Protein AF-A0AAD7KIK3-F1 (afdb_monomer_lite)

pLDDT: mean 77.64, std 16.0, range [40.56, 96.94]

Secondary structure (DSSP, 8-state):
--EEE----SS-TTTTSS-EEEEEEEEPPPPTTSPPPEEEEEEEEEEEEEEEPHHHHHHS-HHHHHHHHHHHHHHGGGSS------HHHHHHHHHHHHTTSS-EEEEEEEEEE--HHHHHHHHHHHHHHHHHHHHHHTT-----------

InterPro domains:
  IPR046520 Domain of unknown function DUF6697 [PF20411] (2-123)

Radius of gyration: 23.46 Å; chains: 1; bounding box: 69×62×45 Å

Sequence (150 aa):
MHGYMFVGLGGESETFREPEQLNLFLSAPPKQGRNLEVKYLGLYEARRISELTIDEWNTLSPAVQGNYADIVASREKKKGRKSDITTPRKQKIRSEYARGALSVPCVRLICVGFDETLHEGLLVANGLHKRERDASDSSSPDPKRRKGNL

Organism: NCBI:txid1033252

Structure (mmCIF, N/CA/C/O backbone):
data_AF-A0AAD7KIK3-F1
#
_entry.id   AF-A0AAD7KIK3-F1
#
loop_
_atom_site.group_PDB
_atom_site.id
_atom_site.type_symbol
_atom_site.label_atom_id
_atom_site.label_alt_id
_atom_site.label_comp_id
_atom_site.label_asym_id
_atom_site.label_entity_id
_atom_site.label_seq_id
_atom_site.pdbx_PDB_ins_code
_atom_site.Cartn_x
_atom_site.Cartn_y
_atom_site.Cartn_z
_atom_site.occupancy
_atom_site.B_iso_or_equiv
_atom_site.auth_seq_id
_atom_site.auth_comp_id
_atom_site.auth_asym_id
_atom_site.auth_atom_id
_atom_site.pdbx_PDB_model_num
ATOM 1 N N . MET A 1 1 ? 3.593 -16.314 -4.348 1.00 42.19 1 MET A N 1
ATOM 2 C CA . MET A 1 1 ? 3.568 -15.569 -3.067 1.00 42.19 1 MET A CA 1
ATOM 3 C C . MET A 1 1 ? 2.758 -14.299 -3.300 1.00 42.19 1 MET A C 1
ATOM 5 O O . MET A 1 1 ? 3.015 -13.634 -4.293 1.00 42.19 1 MET A O 1
ATOM 9 N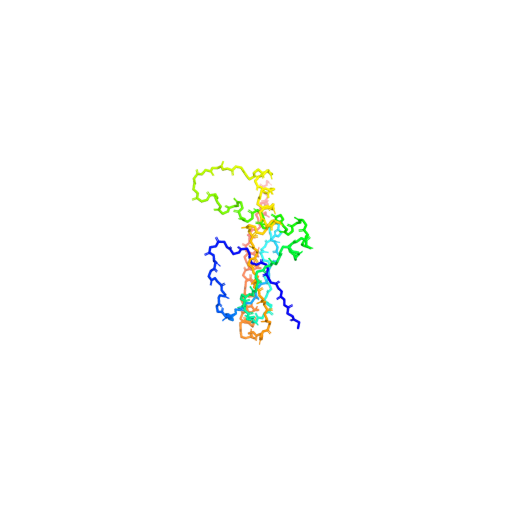 N . HIS A 1 2 ? 1.743 -14.006 -2.482 1.00 48.75 2 HIS A N 1
ATOM 10 C CA . HIS A 1 2 ? 0.889 -12.820 -2.652 1.00 48.75 2 HIS A CA 1
ATOM 11 C C . HIS A 1 2 ? 1.208 -11.785 -1.577 1.00 48.75 2 HIS A C 1
ATOM 13 O O . HIS A 1 2 ? 1.468 -12.159 -0.435 1.00 48.75 2 HIS A O 1
ATOM 19 N N . GLY A 1 3 ? 1.193 -10.508 -1.955 1.00 53.50 3 GLY A N 1
ATOM 20 C CA . GLY A 1 3 ? 1.339 -9.395 -1.025 1.00 53.50 3 GLY A CA 1
ATOM 21 C C . GLY A 1 3 ? -0.026 -8.850 -0.613 1.00 53.50 3 GLY A C 1
ATOM 22 O O . GLY A 1 3 ? -1.007 -8.966 -1.349 1.00 53.50 3 GLY A O 1
ATOM 23 N N . TYR A 1 4 ? -0.084 -8.225 0.557 1.00 56.88 4 TYR A N 1
ATOM 24 C CA . TYR A 1 4 ? -1.248 -7.461 0.996 1.00 56.88 4 TYR A CA 1
ATOM 25 C C . TYR A 1 4 ? -0.842 -6.001 1.127 1.00 56.88 4 TYR A C 1
ATOM 27 O O . TYR A 1 4 ? 0.235 -5.704 1.647 1.00 56.88 4 TYR A O 1
ATOM 35 N N . MET A 1 5 ? -1.694 -5.096 0.650 1.00 65.00 5 MET A N 1
ATOM 36 C CA . MET A 1 5 ? -1.506 -3.665 0.845 1.00 65.00 5 MET A CA 1
ATOM 37 C C . MET A 1 5 ? -2.671 -3.108 1.645 1.00 65.00 5 MET A C 1
ATOM 39 O O . MET A 1 5 ? -3.840 -3.246 1.292 1.00 65.00 5 MET A O 1
ATOM 43 N N . PHE A 1 6 ? -2.312 -2.449 2.736 1.00 56.91 6 PHE A N 1
ATOM 44 C CA . PHE A 1 6 ? -3.225 -1.710 3.585 1.00 56.91 6 PHE A CA 1
ATOM 45 C C . PHE A 1 6 ? -3.388 -0.321 2.990 1.00 56.91 6 PHE A C 1
ATOM 47 O O . PHE A 1 6 ? -2.599 0.588 3.252 1.00 56.91 6 PHE A O 1
ATOM 54 N N . VAL A 1 7 ? -4.368 -0.179 2.104 1.00 58.25 7 VAL A N 1
ATOM 55 C CA . VAL A 1 7 ? -4.603 1.098 1.448 1.00 58.25 7 VAL A CA 1
ATOM 56 C C . VAL A 1 7 ? -5.402 1.976 2.403 1.00 58.25 7 VAL A C 1
ATOM 58 O O . VAL A 1 7 ? -6.529 1.657 2.782 1.00 58.25 7 VAL A O 1
ATOM 61 N N . GLY A 1 8 ? -4.814 3.098 2.815 1.00 53.91 8 GLY A N 1
ATOM 62 C CA . GLY A 1 8 ? -5.513 4.157 3.536 1.00 53.91 8 GLY A CA 1
ATOM 63 C C . GLY A 1 8 ? -6.513 4.864 2.620 1.00 53.91 8 GLY A C 1
ATOM 64 O O . GLY A 1 8 ? -6.360 6.055 2.360 1.00 53.91 8 GLY A O 1
ATOM 65 N N . LEU A 1 9 ? -7.532 4.153 2.125 1.00 54.81 9 LEU A N 1
ATOM 66 C CA . LEU A 1 9 ? -8.493 4.633 1.123 1.00 54.81 9 LEU A CA 1
ATOM 67 C C . LEU A 1 9 ? -9.407 5.677 1.742 1.00 54.81 9 LEU A C 1
ATOM 69 O O . LEU A 1 9 ? -10.179 5.382 2.656 1.00 54.81 9 LEU A O 1
ATOM 73 N N . GLY A 1 10 ? -9.208 6.931 1.339 1.00 52.03 10 GLY A N 1
ATOM 74 C CA . GLY A 1 10 ? -9.787 8.107 1.993 1.00 52.03 10 GLY A CA 1
ATOM 75 C C . GLY A 1 10 ? -10.735 8.958 1.219 1.00 52.03 10 GLY A C 1
ATOM 76 O O . GLY A 1 10 ? -11.336 9.852 1.808 1.00 52.03 10 GLY A O 1
ATOM 77 N N . GLY A 1 11 ? -10.917 8.623 -0.045 1.00 51.56 11 GLY A N 1
ATOM 78 C CA . GLY A 1 11 ? -12.021 9.101 -0.864 1.00 51.56 11 GLY A CA 1
ATOM 79 C C . GLY A 1 11 ? -12.581 7.998 -1.754 1.00 51.56 11 GLY A C 1
ATOM 80 O O . GLY A 1 11 ? -13.234 8.297 -2.737 1.00 51.56 11 GLY A O 1
ATOM 81 N N . GLU A 1 12 ? -12.287 6.738 -1.437 1.00 59.28 12 GLU A N 1
ATOM 82 C CA . GLU A 1 12 ? -12.223 5.653 -2.413 1.00 59.28 12 GLU A CA 1
ATOM 83 C C . GLU A 1 12 ? -12.916 4.388 -1.878 1.00 59.28 12 GLU A C 1
ATOM 85 O O . GLU A 1 12 ? -12.378 3.281 -1.905 1.00 59.28 12 GLU A O 1
ATOM 90 N N . SER A 1 13 ? -14.136 4.543 -1.348 1.00 61.62 13 SER A N 1
ATOM 91 C CA . SER A 1 13 ? -14.981 3.387 -0.990 1.00 61.62 13 SER A CA 1
ATOM 92 C C . SER A 1 13 ? -15.203 2.449 -2.184 1.00 61.62 13 SER A C 1
ATOM 94 O O . SER A 1 13 ? -15.447 1.258 -2.002 1.00 61.62 13 SER A O 1
ATOM 96 N N . GLU A 1 14 ? -15.058 2.991 -3.394 1.00 66.75 14 GLU A N 1
ATOM 97 C CA . GLU A 1 14 ? -15.347 2.346 -4.669 1.00 66.75 14 GLU A CA 1
ATOM 98 C C . GLU A 1 14 ? -14.117 1.763 -5.376 1.00 66.75 14 GLU A C 1
ATOM 100 O O . GLU A 1 14 ? -14.282 1.016 -6.337 1.00 66.75 14 GLU A O 1
ATOM 105 N N . THR A 1 15 ? -12.895 2.067 -4.931 1.00 74.94 15 THR A N 1
ATOM 106 C CA . THR A 1 15 ? -11.688 1.629 -5.650 1.00 74.94 15 THR A CA 1
ATOM 107 C C . THR A 1 15 ? -11.483 0.124 -5.521 1.00 74.94 15 THR A C 1
ATOM 109 O O . THR A 1 15 ? -11.720 -0.461 -4.449 1.00 74.94 15 THR A O 1
ATOM 112 N N . PHE A 1 16 ? -11.034 -0.489 -6.622 1.00 81.44 16 PHE A N 1
ATOM 113 C CA . PHE A 1 16 ? -10.777 -1.922 -6.763 1.00 81.44 16 PHE A CA 1
ATOM 114 C C . PHE A 1 16 ? -12.004 -2.805 -6.515 1.00 81.44 16 PHE A C 1
ATOM 116 O O . PHE A 1 16 ? -11.854 -3.961 -6.107 1.00 81.44 16 PHE A O 1
ATOM 123 N N . ARG A 1 17 ? -13.220 -2.264 -6.707 1.00 81.44 17 ARG A N 1
ATOM 124 C CA . ARG A 1 17 ? -14.453 -3.069 -6.732 1.00 81.44 17 ARG A CA 1
ATOM 125 C C . ARG A 1 17 ? -14.368 -4.146 -7.805 1.00 81.44 17 ARG A C 1
ATOM 127 O O . ARG A 1 17 ? -14.659 -5.300 -7.516 1.00 81.44 17 ARG A O 1
ATOM 134 N N . GLU A 1 18 ? -13.886 -3.758 -8.979 1.00 89.00 18 GLU A N 1
ATOM 135 C CA . GLU A 1 18 ? -13.430 -4.684 -10.006 1.00 89.00 18 GLU A CA 1
ATOM 136 C C . GLU A 1 18 ? -11.905 -4.856 -9.908 1.00 89.00 18 GLU A C 1
ATOM 138 O O . GLU A 1 18 ? -11.217 -3.924 -9.479 1.00 89.00 18 GLU A O 1
ATOM 143 N N . PRO A 1 19 ? -11.353 -6.028 -10.266 1.00 90.56 19 PRO A N 1
ATOM 144 C CA . PRO A 1 19 ? -9.910 -6.212 -10.337 1.00 90.56 19 PRO A CA 1
ATOM 145 C C . PRO A 1 19 ? -9.275 -5.264 -11.362 1.00 90.56 19 PRO A C 1
ATOM 147 O O . PRO A 1 19 ? -9.708 -5.199 -12.511 1.00 90.56 19 PRO A O 1
ATOM 150 N N . GLU A 1 20 ? -8.211 -4.569 -10.965 1.00 91.94 20 GLU A N 1
ATOM 151 C CA . GLU A 1 20 ? -7.478 -3.636 -11.828 1.00 91.94 20 GLU A CA 1
ATOM 152 C C . GLU A 1 20 ? -6.003 -4.035 -11.917 1.00 91.94 20 GLU A C 1
ATOM 154 O O . GLU A 1 20 ? -5.392 -4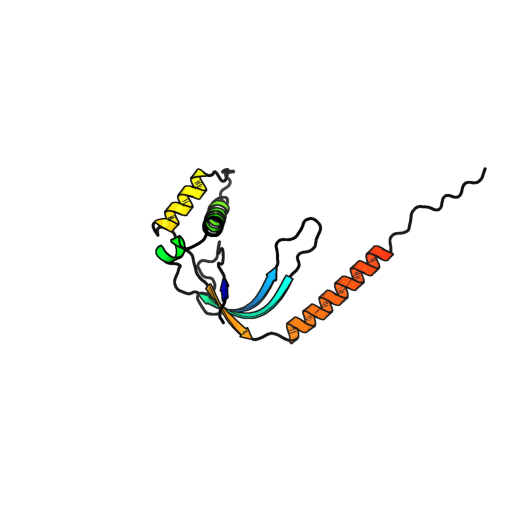.391 -10.908 1.00 91.94 20 GLU A O 1
ATOM 159 N N . GLN A 1 21 ? -5.405 -3.955 -13.109 1.00 93.62 21 GLN A N 1
ATOM 160 C CA . GLN A 1 21 ? -3.971 -4.189 -13.294 1.00 93.62 21 GLN A CA 1
ATOM 161 C C . GLN A 1 21 ? -3.200 -2.872 -13.252 1.00 93.62 21 GLN A C 1
ATOM 163 O O . GLN A 1 21 ? -3.455 -1.966 -14.042 1.00 93.62 21 GLN A O 1
ATOM 168 N N . LEU A 1 22 ? -2.241 -2.774 -12.335 1.00 92.50 22 LEU A N 1
ATOM 169 C CA . LEU A 1 22 ? -1.479 -1.562 -12.068 1.00 92.50 22 LEU A CA 1
ATOM 170 C C . LEU A 1 22 ? 0.009 -1.862 -11.892 1.00 92.50 22 LEU A C 1
ATOM 172 O O . LEU A 1 22 ? 0.407 -2.865 -11.297 1.00 92.50 22 LEU A O 1
ATOM 176 N N . ASN A 1 23 ? 0.842 -0.942 -12.374 1.00 93.62 23 ASN A N 1
ATOM 177 C CA . ASN A 1 23 ? 2.279 -0.957 -12.134 1.00 93.62 23 ASN A CA 1
ATOM 178 C C . ASN A 1 23 ? 2.574 -0.530 -10.689 1.00 93.62 23 ASN A C 1
ATOM 180 O O . ASN A 1 23 ? 2.218 0.575 -10.275 1.00 93.62 23 ASN A O 1
ATOM 184 N N . LEU A 1 24 ? 3.221 -1.405 -9.916 1.00 91.12 24 LEU A N 1
ATOM 185 C CA . LEU A 1 24 ? 3.496 -1.176 -8.501 1.00 91.12 24 LEU A CA 1
ATOM 186 C C . LEU A 1 24 ? 4.859 -0.511 -8.301 1.00 91.12 24 LEU A C 1
ATOM 188 O O . LEU A 1 24 ? 5.892 -1.005 -8.757 1.00 91.12 24 LEU A O 1
ATOM 192 N N . PHE A 1 25 ? 4.859 0.568 -7.524 1.00 91.38 25 PHE A N 1
ATOM 193 C CA . PHE A 1 25 ? 6.056 1.285 -7.108 1.00 91.38 25 PHE A CA 1
ATOM 194 C C . PHE A 1 25 ? 6.128 1.354 -5.584 1.00 91.38 25 PHE A C 1
ATOM 196 O O . PHE A 1 25 ? 5.131 1.641 -4.923 1.00 91.38 25 PHE A O 1
ATOM 203 N N . LEU A 1 26 ? 7.312 1.129 -5.018 1.00 88.25 26 LEU A N 1
ATOM 204 C CA . LEU A 1 26 ? 7.574 1.312 -3.593 1.00 88.25 26 LEU A CA 1
ATOM 205 C C . LEU A 1 26 ? 8.579 2.424 -3.365 1.00 88.25 26 LEU A C 1
ATOM 207 O O . LEU A 1 26 ? 9.609 2.485 -4.029 1.00 88.25 26 LEU A O 1
ATOM 211 N N . SER A 1 27 ? 8.326 3.240 -2.350 1.00 84.88 27 SER A N 1
ATOM 212 C CA . SER A 1 27 ? 9.282 4.233 -1.882 1.00 84.88 27 SER A CA 1
ATOM 213 C C . SER A 1 27 ? 9.457 4.152 -0.377 1.00 84.88 27 SER A C 1
ATOM 215 O O . SER A 1 27 ? 8.476 4.045 0.362 1.00 84.88 27 SER A O 1
ATOM 217 N N . ALA A 1 28 ? 10.698 4.267 0.087 1.00 79.12 28 ALA A N 1
ATOM 218 C CA . ALA A 1 28 ? 10.946 4.566 1.490 1.00 79.12 28 ALA A CA 1
ATOM 219 C C . ALA A 1 28 ? 10.608 6.044 1.767 1.00 79.12 28 ALA A C 1
ATOM 221 O O . ALA A 1 28 ? 10.728 6.871 0.858 1.00 79.12 28 ALA A O 1
ATOM 222 N N . PRO A 1 29 ? 10.229 6.410 3.006 1.00 75.69 29 PRO A N 1
ATOM 223 C CA . PRO A 1 29 ? 10.088 7.810 3.381 1.00 75.69 29 PRO A CA 1
ATOM 224 C C . PRO A 1 29 ? 11.364 8.587 3.025 1.00 75.69 29 PRO A C 1
ATOM 226 O O . PRO A 1 29 ? 12.468 8.087 3.284 1.00 75.69 29 PRO A O 1
ATOM 229 N N . PRO A 1 30 ? 11.247 9.789 2.436 1.00 75.81 30 PRO A N 1
ATOM 230 C CA . PRO A 1 30 ? 12.417 10.560 2.057 1.00 75.81 30 PRO A CA 1
ATOM 231 C C . PRO A 1 30 ? 13.237 10.889 3.307 1.00 75.81 30 PRO A C 1
ATOM 233 O O . PRO A 1 30 ? 12.712 11.360 4.317 1.00 75.81 30 PRO A O 1
ATOM 236 N N . LYS A 1 31 ? 14.547 10.639 3.243 1.00 78.94 31 LYS A N 1
ATOM 237 C CA . LYS A 1 31 ? 15.485 11.155 4.246 1.00 78.94 31 LYS A CA 1
ATOM 238 C C . LYS A 1 31 ? 15.683 12.645 3.979 1.00 78.94 31 LYS A C 1
ATOM 240 O O . LYS A 1 31 ? 15.692 13.066 2.826 1.00 78.94 31 LYS A O 1
ATOM 245 N N . GLN A 1 32 ? 15.835 13.437 5.035 1.00 77.25 32 GLN A N 1
ATOM 246 C CA . GLN A 1 32 ? 15.957 14.892 4.937 1.00 77.25 32 GLN A CA 1
ATOM 247 C C . GLN A 1 32 ? 17.036 15.291 3.909 1.00 77.25 32 GLN A C 1
ATOM 249 O O . GLN A 1 32 ? 18.159 14.791 3.961 1.00 77.25 32 GLN A O 1
ATOM 254 N N . GLY A 1 33 ? 16.669 16.136 2.940 1.00 72.00 33 GLY A N 1
ATOM 255 C CA . GLY A 1 33 ? 17.566 16.591 1.869 1.00 72.00 33 GLY A CA 1
ATOM 256 C C . GLY A 1 33 ? 17.878 15.563 0.770 1.00 72.00 33 GLY A C 1
ATOM 257 O O . GLY A 1 33 ? 18.718 15.839 -0.080 1.00 72.00 33 GLY A O 1
ATOM 258 N N . ARG A 1 34 ? 17.235 14.385 0.758 1.00 75.56 34 ARG A N 1
ATOM 259 C CA . ARG A 1 34 ? 17.366 13.397 -0.325 1.00 75.56 34 ARG A CA 1
ATOM 260 C C . ARG A 1 34 ? 16.080 13.277 -1.131 1.00 75.56 34 ARG A C 1
ATOM 262 O O . ARG A 1 34 ? 14.980 13.335 -0.585 1.00 75.56 34 ARG A O 1
ATOM 269 N N . ASN A 1 35 ? 16.251 13.045 -2.429 1.00 75.62 35 ASN A N 1
ATOM 270 C CA . ASN A 1 35 ? 15.150 12.720 -3.327 1.00 75.62 35 ASN A CA 1
ATOM 271 C C . ASN A 1 35 ? 14.485 11.403 -2.908 1.00 75.62 35 ASN A C 1
ATOM 273 O O . ASN A 1 35 ? 15.133 10.516 -2.346 1.00 75.62 35 ASN A O 1
ATOM 277 N N . LEU A 1 36 ? 13.190 11.289 -3.202 1.00 81.38 36 LEU A N 1
ATOM 278 C CA . LEU A 1 36 ? 12.426 10.067 -2.995 1.00 81.38 36 LEU A CA 1
ATOM 279 C C . LEU A 1 36 ? 13.018 8.946 -3.860 1.00 81.38 36 LEU A C 1
ATOM 281 O O . LEU A 1 36 ? 13.043 9.053 -5.084 1.00 81.38 36 LEU A O 1
ATOM 285 N N . GLU A 1 37 ? 13.499 7.880 -3.227 1.00 83.12 37 GLU A N 1
ATOM 286 C CA . GLU A 1 37 ? 13.926 6.678 -3.940 1.00 83.12 37 GLU A CA 1
ATOM 287 C C . GLU A 1 37 ? 12.701 5.797 -4.180 1.00 83.12 37 GLU A C 1
ATOM 289 O O . GLU A 1 37 ? 12.047 5.364 -3.228 1.00 83.12 37 GLU A O 1
ATOM 294 N N . VAL A 1 38 ? 12.395 5.555 -5.454 1.00 86.38 38 VAL A N 1
ATOM 295 C CA . VAL A 1 38 ? 11.253 4.751 -5.890 1.00 86.38 38 VAL A CA 1
ATOM 296 C C . VAL A 1 38 ? 11.769 3.516 -6.623 1.00 86.38 38 VAL A C 1
ATOM 298 O O . VAL A 1 38 ? 12.625 3.620 -7.497 1.00 86.38 38 VAL A O 1
ATOM 301 N N . LYS A 1 39 ? 11.244 2.342 -6.270 1.00 89.44 39 LYS A N 1
ATOM 302 C CA . LYS A 1 39 ? 11.546 1.056 -6.902 1.00 89.44 39 LYS A CA 1
ATOM 303 C C . LYS A 1 39 ? 10.309 0.533 -7.609 1.00 89.44 39 LYS A C 1
ATOM 305 O O . LYS A 1 39 ? 9.255 0.419 -6.986 1.00 89.44 39 LYS A O 1
ATOM 310 N N . TYR A 1 40 ? 10.451 0.201 -8.885 1.00 93.06 40 TYR A N 1
ATOM 311 C CA . TYR A 1 40 ? 9.426 -0.515 -9.634 1.00 93.06 40 TYR A CA 1
ATOM 312 C C . TYR A 1 40 ? 9.454 -2.000 -9.257 1.00 93.06 40 TYR A C 1
ATOM 314 O O . TYR A 1 40 ? 10.528 -2.597 -9.199 1.00 93.06 40 TYR A O 1
ATOM 322 N N . LEU A 1 41 ? 8.289 -2.576 -8.960 1.00 92.88 41 LEU A N 1
ATOM 323 C CA . LEU A 1 41 ? 8.161 -3.973 -8.534 1.00 92.88 41 LEU A CA 1
ATOM 324 C C . LEU A 1 41 ? 7.493 -4.889 -9.561 1.00 92.88 41 LEU A C 1
ATOM 326 O O . LEU A 1 41 ? 7.531 -6.103 -9.376 1.00 92.88 41 LEU A O 1
ATOM 330 N N . GLY A 1 42 ? 6.881 -4.341 -10.610 1.00 94.75 42 GLY A N 1
ATOM 331 C CA . GLY A 1 42 ? 6.178 -5.121 -11.627 1.00 94.75 42 GLY A CA 1
ATOM 332 C C . GLY A 1 42 ? 4.711 -4.736 -11.788 1.00 94.75 42 GLY A C 1
ATOM 333 O O . GLY A 1 42 ? 4.246 -3.720 -11.264 1.00 94.75 42 GLY A O 1
ATOM 334 N N . LEU A 1 43 ? 3.988 -5.584 -12.514 1.00 95.38 43 LEU A N 1
ATOM 335 C CA . LEU A 1 43 ? 2.566 -5.454 -12.794 1.00 95.38 43 LEU A CA 1
ATOM 336 C C . LEU A 1 43 ? 1.765 -6.316 -11.815 1.00 95.38 43 LEU A C 1
ATOM 338 O O . LEU A 1 43 ? 2.006 -7.519 -11.669 1.00 95.38 43 LEU A O 1
ATOM 342 N N . TYR A 1 44 ? 0.803 -5.694 -11.144 1.00 94.44 44 TYR A N 1
ATOM 343 C CA . TYR A 1 44 ? -0.011 -6.328 -10.119 1.00 94.44 44 TYR A CA 1
ATOM 344 C C . TYR A 1 44 ? -1.492 -6.182 -10.430 1.00 94.44 44 TYR A C 1
ATOM 346 O O . TYR A 1 44 ? -1.950 -5.104 -10.786 1.00 94.44 44 TYR A O 1
ATOM 354 N N . GLU A 1 45 ? -2.250 -7.251 -10.214 1.00 93.62 45 GLU A N 1
ATOM 355 C CA . GLU A 1 45 ? -3.698 -7.171 -10.078 1.00 93.62 45 GLU A CA 1
ATOM 356 C C . GLU A 1 45 ? -4.038 -6.766 -8.638 1.00 93.62 45 GLU A C 1
ATOM 358 O O . GLU A 1 45 ? -3.655 -7.439 -7.672 1.00 93.62 45 GLU A O 1
ATOM 363 N N . ALA A 1 46 ? -4.743 -5.648 -8.501 1.00 90.81 46 ALA A N 1
ATOM 364 C CA . ALA A 1 46 ? -5.316 -5.155 -7.264 1.00 90.81 46 ALA A CA 1
ATOM 365 C C . ALA A 1 46 ? -6.795 -5.537 -7.217 1.00 90.81 46 ALA A C 1
ATOM 367 O O . ALA A 1 46 ? -7.580 -5.139 -8.075 1.00 90.81 46 ALA A O 1
ATOM 368 N N . ARG A 1 47 ? -7.179 -6.306 -6.197 1.00 88.81 47 ARG A N 1
ATOM 369 C CA . ARG A 1 47 ? -8.558 -6.766 -6.022 1.00 88.81 47 ARG A CA 1
ATOM 370 C C . ARG A 1 47 ? -9.024 -6.540 -4.599 1.00 88.81 47 ARG A C 1
ATOM 372 O O . ARG A 1 47 ? -8.368 -6.995 -3.655 1.00 88.81 47 ARG A O 1
ATOM 379 N N . ARG A 1 48 ? -10.179 -5.896 -4.429 1.00 87.62 48 ARG A N 1
ATOM 380 C CA . ARG A 1 48 ? -10.830 -5.810 -3.121 1.00 87.62 48 ARG A CA 1
ATOM 381 C C . ARG A 1 48 ? -11.204 -7.207 -2.628 1.00 87.62 48 ARG A C 1
ATOM 383 O O . ARG A 1 48 ? -11.709 -8.047 -3.370 1.00 87.62 48 ARG A O 1
ATOM 390 N N . ILE A 1 49 ? -10.908 -7.464 -1.365 1.00 87.75 49 ILE A N 1
ATOM 391 C CA . ILE A 1 49 ? -11.290 -8.691 -0.664 1.00 87.75 49 ILE A CA 1
ATOM 392 C C . ILE A 1 49 ? -12.141 -8.327 0.550 1.00 87.75 49 ILE A C 1
ATOM 394 O O . ILE A 1 49 ? -12.382 -7.145 0.805 1.00 87.75 49 ILE A O 1
ATOM 398 N N . SER A 1 50 ? -12.602 -9.342 1.279 1.00 88.75 50 SER A N 1
ATOM 399 C CA . SER A 1 50 ? -13.313 -9.147 2.539 1.00 88.75 50 SER A CA 1
ATOM 400 C C . SER A 1 50 ? -12.553 -8.189 3.448 1.00 88.75 50 SER A C 1
ATOM 402 O O . SER A 1 50 ? -11.325 -8.243 3.539 1.00 88.75 50 SER A O 1
ATOM 404 N N . GLU A 1 51 ? -13.302 -7.295 4.083 1.00 87.38 51 GLU A N 1
ATOM 405 C CA . GLU A 1 51 ? -12.762 -6.368 5.069 1.00 87.38 51 GLU A CA 1
ATOM 406 C C . GLU A 1 51 ? -12.145 -7.135 6.237 1.00 87.38 51 GLU A C 1
ATOM 408 O O . GLU A 1 51 ? -12.542 -8.264 6.534 1.00 87.38 51 GLU A O 1
ATOM 413 N N . LEU A 1 52 ? -11.177 -6.504 6.898 1.00 87.62 52 LEU A N 1
ATOM 414 C CA . LEU A 1 52 ? -10.507 -7.107 8.039 1.00 87.62 52 LEU A CA 1
ATOM 415 C C . LEU A 1 52 ? -11.516 -7.363 9.164 1.00 87.62 52 LEU A C 1
ATOM 417 O O . LEU A 1 52 ? -12.244 -6.453 9.572 1.00 87.62 52 LEU A O 1
ATOM 421 N N . THR A 1 53 ? -11.533 -8.584 9.688 1.00 89.62 53 THR A N 1
ATOM 422 C CA . THR A 1 53 ? -12.368 -8.932 10.841 1.00 89.62 53 THR A CA 1
ATOM 423 C C . THR A 1 53 ? -11.865 -8.248 12.117 1.00 89.62 53 THR A C 1
ATOM 425 O O . THR A 1 53 ? -10.723 -7.787 12.193 1.00 89.62 53 THR A O 1
ATOM 428 N N . ILE A 1 54 ? -12.709 -8.195 13.154 1.00 92.25 54 ILE A N 1
ATOM 429 C CA . ILE A 1 54 ? -12.318 -7.661 14.471 1.00 92.25 54 ILE A CA 1
ATOM 430 C C . ILE A 1 54 ? -11.135 -8.452 15.046 1.00 92.25 54 ILE A C 1
ATOM 432 O O . ILE A 1 54 ? -10.187 -7.859 15.563 1.00 92.25 54 ILE A O 1
ATOM 436 N N . ASP A 1 55 ? -11.169 -9.779 14.930 1.00 90.75 55 ASP A N 1
ATOM 437 C CA . ASP A 1 55 ? -10.109 -10.644 15.446 1.00 90.75 55 ASP A CA 1
ATOM 438 C C . ASP A 1 55 ? -8.788 -10.377 14.725 1.00 90.75 55 ASP A C 1
ATOM 440 O O . ASP A 1 55 ? -7.768 -10.149 15.373 1.00 90.75 55 ASP A O 1
ATOM 444 N N . GLU A 1 56 ? -8.809 -10.290 13.393 1.00 89.75 56 GLU A N 1
ATOM 445 C CA . GLU A 1 56 ? -7.625 -9.942 12.605 1.00 89.75 56 GLU A CA 1
ATOM 446 C C . GLU A 1 56 ? -7.117 -8.529 12.930 1.00 89.75 56 GLU A C 1
ATOM 448 O O . GLU A 1 56 ? -5.912 -8.336 13.107 1.00 89.75 56 GLU A O 1
ATOM 453 N N . TRP A 1 57 ? -8.007 -7.545 13.087 1.00 88.75 57 TRP A N 1
ATOM 454 C CA . TRP A 1 57 ? -7.639 -6.191 13.514 1.00 88.75 57 TRP A CA 1
ATOM 455 C C . TRP A 1 57 ? -6.890 -6.192 14.850 1.00 88.75 57 TRP A C 1
ATOM 457 O O . TRP A 1 57 ? -5.882 -5.493 15.002 1.00 88.75 57 TRP A O 1
ATOM 467 N N . ASN A 1 58 ? -7.346 -7.002 15.805 1.00 87.69 58 ASN A N 1
ATOM 468 C CA . ASN A 1 58 ? -6.730 -7.117 17.124 1.00 87.69 58 ASN A CA 1
ATOM 469 C C . ASN A 1 58 ? -5.354 -7.801 17.093 1.00 87.69 58 ASN A C 1
ATOM 471 O O . ASN A 1 58 ? -4.576 -7.617 18.028 1.00 87.69 58 ASN A O 1
ATOM 475 N N . THR A 1 59 ? -5.014 -8.525 16.020 1.00 90.06 59 THR A N 1
ATOM 476 C CA . THR A 1 59 ? -3.658 -9.071 15.821 1.00 90.06 59 THR A CA 1
ATOM 477 C C . THR A 1 59 ? -2.666 -8.058 15.239 1.00 90.06 59 THR A C 1
ATOM 479 O O . THR A 1 59 ? -1.455 -8.289 15.273 1.00 90.06 59 THR A O 1
ATOM 482 N N . LEU A 1 60 ? -3.140 -6.919 14.716 1.00 88.12 60 LEU A N 1
ATOM 483 C CA . LEU A 1 60 ? -2.270 -5.874 14.176 1.00 88.12 60 LEU A CA 1
ATOM 484 C C . LEU A 1 60 ? -1.474 -5.169 15.277 1.00 88.12 60 LEU A C 1
ATOM 486 O O . LEU A 1 60 ? -1.937 -4.973 16.400 1.00 88.12 60 LEU A O 1
ATOM 490 N N . SER A 1 61 ? -0.277 -4.694 14.929 1.00 89.75 61 SER A N 1
ATOM 491 C CA . SER A 1 61 ? 0.542 -3.943 15.878 1.00 89.75 61 SER A CA 1
ATOM 492 C C . SER A 1 61 ? -0.106 -2.597 16.252 1.00 89.75 61 SER A C 1
ATOM 494 O O . SER A 1 61 ? -0.752 -1.957 15.409 1.00 89.75 61 SER A O 1
ATOM 496 N N . PRO A 1 62 ? 0.133 -2.079 17.474 1.00 87.94 62 PRO A N 1
ATOM 497 C CA . PRO A 1 62 ? -0.396 -0.779 17.895 1.00 87.94 62 PRO A CA 1
ATOM 498 C C . PRO A 1 62 ? 0.007 0.383 16.975 1.00 87.94 62 PRO A C 1
ATOM 500 O O . PRO A 1 62 ? -0.720 1.373 16.864 1.00 87.94 62 PRO A O 1
ATOM 503 N N . ALA A 1 63 ? 1.161 0.268 16.307 1.00 86.25 63 ALA A N 1
ATOM 504 C CA . ALA A 1 63 ? 1.627 1.237 15.322 1.00 86.25 63 ALA A CA 1
ATOM 505 C C . ALA A 1 63 ? 0.726 1.255 14.077 1.00 86.25 63 ALA A C 1
ATOM 507 O O . ALA A 1 63 ? 0.296 2.325 13.649 1.00 86.25 63 ALA A O 1
ATOM 508 N N . VAL A 1 64 ? 0.375 0.082 13.539 1.00 85.25 64 VAL A N 1
ATOM 509 C CA . VAL A 1 64 ? -0.521 -0.035 12.376 1.00 85.25 64 VAL A CA 1
ATOM 510 C C . VAL A 1 64 ? -1.921 0.465 12.726 1.00 85.25 64 VAL A C 1
ATOM 512 O O . VAL A 1 64 ? -2.466 1.307 12.012 1.00 85.25 64 VAL A O 1
ATOM 515 N N . GLN A 1 65 ? -2.469 0.040 13.868 1.00 88.19 65 GLN A N 1
ATOM 516 C CA . GLN A 1 65 ? -3.764 0.530 14.351 1.00 88.19 65 GLN A CA 1
ATOM 517 C C . GLN A 1 65 ? -3.761 2.056 14.559 1.00 88.19 65 GLN A C 1
ATOM 519 O O . GLN A 1 65 ? -4.743 2.749 14.284 1.00 88.19 65 GLN A O 1
ATOM 524 N N . GLY A 1 66 ? -2.635 2.604 15.027 1.00 86.12 66 GLY A N 1
ATOM 525 C CA . GLY A 1 66 ? -2.416 4.040 15.153 1.00 86.12 66 GLY A CA 1
ATOM 526 C C . GLY A 1 66 ? -2.452 4.785 13.831 1.00 86.12 66 GLY A C 1
ATOM 527 O O . GLY A 1 66 ? -3.166 5.778 13.733 1.00 86.12 66 GLY A O 1
ATOM 528 N N . ASN A 1 67 ? -1.756 4.280 12.816 1.00 85.19 67 ASN A N 1
ATOM 529 C CA . ASN A 1 67 ? -1.738 4.896 11.492 1.00 85.19 67 ASN A CA 1
ATOM 530 C C . ASN A 1 67 ? -3.149 4.986 10.893 1.00 85.19 67 ASN A C 1
ATOM 532 O O . ASN A 1 67 ? -3.522 6.024 10.351 1.00 85.19 67 ASN A O 1
ATOM 536 N N . TYR A 1 68 ? -3.967 3.944 11.050 1.00 84.12 68 TYR A N 1
ATOM 537 C CA . TYR A 1 68 ? -5.364 3.965 10.606 1.00 84.12 68 TYR A CA 1
ATOM 538 C C . TYR A 1 68 ? -6.202 5.018 11.336 1.00 84.12 68 TYR A C 1
ATOM 540 O O . TYR A 1 68 ? -6.930 5.782 10.697 1.00 84.12 68 TYR A O 1
ATOM 548 N N . ALA A 1 69 ? -6.069 5.107 12.662 1.00 85.38 69 ALA A N 1
ATOM 549 C CA . ALA A 1 69 ? -6.753 6.137 13.438 1.00 85.38 69 ALA A CA 1
ATOM 550 C C . ALA A 1 69 ? -6.329 7.554 13.015 1.00 85.38 69 ALA A C 1
ATOM 552 O O . ALA A 1 69 ? -7.169 8.449 12.924 1.00 85.38 69 ALA A O 1
ATOM 553 N N . ASP A 1 70 ? -5.049 7.742 12.696 1.00 83.00 70 ASP A N 1
ATOM 554 C CA . ASP A 1 70 ? -4.491 9.016 12.241 1.00 83.00 70 ASP A CA 1
ATOM 555 C C . ASP A 1 70 ? -5.036 9.416 10.872 1.00 83.00 70 ASP A C 1
ATOM 557 O O . ASP A 1 70 ? -5.458 10.559 10.675 1.00 83.00 70 ASP A O 1
ATOM 561 N N . ILE A 1 71 ? -5.096 8.459 9.946 1.00 80.50 71 ILE A N 1
ATOM 562 C CA . ILE A 1 71 ? -5.660 8.648 8.614 1.00 80.50 71 ILE A CA 1
ATOM 563 C C . ILE A 1 71 ? -7.127 9.081 8.720 1.00 80.50 71 ILE A C 1
ATOM 565 O O . ILE A 1 71 ? -7.493 10.109 8.148 1.00 80.50 71 ILE A O 1
ATOM 569 N N . VAL A 1 72 ? -7.959 8.368 9.485 1.00 80.25 72 VAL A N 1
ATOM 570 C CA . VAL A 1 72 ? -9.381 8.721 9.666 1.00 80.25 72 VAL A CA 1
ATOM 571 C C . VAL A 1 72 ? -9.527 10.092 10.337 1.00 80.25 72 VAL A C 1
ATOM 573 O O . VAL A 1 72 ? -10.230 10.960 9.815 1.00 80.25 72 VAL A O 1
ATOM 576 N N . ALA A 1 73 ? -8.789 10.344 11.425 1.00 81.06 73 ALA A N 1
ATOM 577 C CA . ALA A 1 73 ? -8.820 11.621 12.139 1.00 81.06 73 ALA A CA 1
ATOM 578 C C . ALA A 1 73 ? -8.400 12.811 11.258 1.00 81.06 73 ALA A C 1
ATOM 580 O O . ALA A 1 73 ? -8.886 13.929 11.445 1.00 81.06 73 ALA A O 1
ATOM 581 N N . SER A 1 74 ? -7.489 12.591 10.304 1.00 75.19 74 SER A N 1
ATOM 582 C CA . SER A 1 74 ? -7.012 13.628 9.385 1.00 75.19 74 SER A CA 1
ATOM 583 C C . SER A 1 74 ? -8.045 14.025 8.321 1.00 75.19 74 SER A C 1
ATOM 585 O O . SER A 1 74 ? -8.081 15.189 7.925 1.00 75.19 74 SER A O 1
ATOM 587 N N . ARG A 1 75 ? -8.923 13.107 7.891 1.00 70.44 75 ARG A N 1
ATOM 588 C CA . ARG A 1 75 ? -9.901 13.340 6.806 1.00 70.44 75 ARG A CA 1
ATOM 589 C C . ARG A 1 75 ? -11.063 14.225 7.226 1.00 70.44 75 ARG A C 1
ATOM 591 O O . ARG A 1 75 ? -11.485 15.106 6.480 1.00 70.44 75 ARG A O 1
ATOM 598 N N . GLU A 1 76 ? -11.535 14.044 8.451 1.00 65.44 76 GLU A N 1
ATOM 599 C CA . GLU A 1 76 ? -12.624 14.835 9.030 1.00 65.44 76 GLU A CA 1
ATOM 600 C C . GLU A 1 76 ? -12.252 16.320 9.235 1.00 65.44 76 GLU A C 1
ATOM 602 O O . GLU A 1 76 ? -13.112 17.141 9.548 1.00 65.44 76 GLU A O 1
ATOM 607 N N . LYS A 1 77 ? -10.984 16.707 9.010 1.00 61.03 77 LYS A N 1
ATOM 608 C CA . LYS A 1 77 ? -10.525 18.106 9.031 1.00 61.03 77 LYS A CA 1
ATOM 609 C C . LYS A 1 77 ? -11.067 18.962 7.874 1.00 61.03 77 LYS A C 1
ATOM 611 O O . LYS A 1 77 ? -10.936 20.183 7.927 1.00 61.03 77 LYS A O 1
ATOM 616 N N . LYS A 1 78 ? -11.715 18.380 6.852 1.00 48.75 78 LYS A N 1
ATOM 617 C CA . LYS A 1 78 ? -12.206 19.100 5.652 1.00 48.75 78 LYS A CA 1
ATOM 618 C C . LYS A 1 78 ? -13.415 20.046 5.856 1.00 48.75 78 LYS A C 1
ATOM 620 O O . LYS A 1 78 ? -13.977 20.516 4.876 1.00 48.75 78 LYS A O 1
ATOM 625 N N . LYS A 1 79 ? -13.793 20.420 7.087 1.00 49.38 79 LYS A N 1
ATOM 626 C CA . LYS A 1 79 ? -14.820 21.459 7.354 1.00 49.38 79 LYS A CA 1
ATOM 627 C C . LYS A 1 79 ? -14.337 22.571 8.296 1.00 49.38 79 LYS A C 1
ATOM 629 O O . LYS A 1 79 ? -14.939 22.824 9.335 1.00 49.38 79 LYS A O 1
ATOM 634 N N . GLY A 1 80 ? -13.232 23.233 7.944 1.00 46.22 80 GLY A N 1
ATOM 635 C CA . GLY A 1 80 ? -12.888 24.578 8.443 1.00 46.22 80 GLY A CA 1
ATOM 636 C C . GLY A 1 80 ? -12.563 24.731 9.936 1.00 46.22 80 GLY A C 1
ATOM 637 O O . GLY A 1 80 ? -12.316 25.846 10.385 1.00 46.22 80 GLY A O 1
ATOM 638 N N . ARG A 1 81 ? -12.526 23.652 10.726 1.00 48.75 81 ARG A N 1
ATOM 639 C CA . ARG A 1 81 ? -12.151 23.707 12.146 1.00 48.75 81 ARG A CA 1
ATOM 640 C C . ARG A 1 81 ? -10.753 23.134 12.332 1.00 48.75 81 ARG A C 1
ATOM 642 O O . ARG A 1 81 ? -10.518 21.958 12.058 1.00 48.75 81 ARG A O 1
ATOM 649 N N . LYS A 1 82 ? -9.832 23.956 12.846 1.00 46.81 82 LYS A N 1
ATOM 650 C CA . LYS A 1 82 ? -8.556 23.507 13.422 1.00 46.81 82 LYS A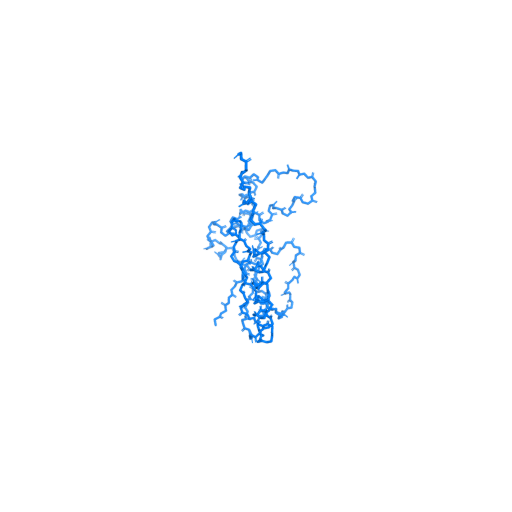 CA 1
ATOM 651 C C . LYS A 1 82 ? -8.853 22.688 14.685 1.00 46.81 82 LYS A C 1
ATOM 653 O O . LYS A 1 82 ? -8.711 23.184 15.793 1.00 46.81 82 LYS A O 1
ATOM 658 N N . SER A 1 83 ? -9.330 21.455 14.538 1.00 48.34 83 SER A N 1
ATOM 659 C CA . SER A 1 83 ? -9.327 20.516 15.655 1.00 48.34 83 SER A CA 1
ATOM 660 C C . SER A 1 83 ? -7.931 19.917 15.736 1.00 48.34 83 SER A C 1
ATOM 662 O O . SER A 1 83 ? -7.491 19.239 14.797 1.00 48.34 83 SER A O 1
ATOM 664 N N . ASP A 1 84 ? -7.256 20.180 16.844 1.00 56.22 84 ASP A N 1
ATOM 665 C CA . ASP A 1 84 ? -6.060 19.460 17.244 1.00 56.22 84 ASP A CA 1
ATOM 666 C C . ASP A 1 84 ? -6.349 17.946 17.181 1.00 56.22 84 ASP A C 1
ATOM 668 O O . ASP A 1 84 ? -7.444 17.506 17.558 1.00 56.22 84 ASP A O 1
ATOM 672 N N . ILE A 1 85 ? -5.444 17.138 16.616 1.00 61.31 85 ILE A N 1
ATOM 673 C CA . ILE A 1 85 ? -5.632 15.678 16.642 1.00 61.31 85 ILE A CA 1
ATOM 674 C C . ILE A 1 85 ? -5.274 15.241 18.057 1.00 61.31 85 ILE A C 1
ATOM 676 O O . ILE A 1 85 ? -4.149 14.836 18.336 1.00 61.31 85 ILE A O 1
ATOM 680 N N . THR A 1 86 ? -6.233 15.364 18.964 1.00 68.75 86 THR A N 1
ATOM 681 C CA . THR A 1 86 ? -6.016 15.038 20.365 1.00 68.75 86 THR A CA 1
ATOM 682 C C . THR A 1 86 ? -5.976 13.520 20.555 1.00 68.75 86 THR A C 1
ATOM 684 O O . THR A 1 86 ? -6.701 12.762 19.900 1.00 68.75 86 THR A O 1
ATOM 687 N N . THR A 1 87 ? -5.135 13.059 21.483 1.00 74.69 87 THR A N 1
ATOM 688 C CA . THR A 1 87 ? -5.030 11.649 21.898 1.00 74.69 87 THR A CA 1
ATOM 689 C C . THR A 1 87 ? -6.393 10.982 22.166 1.00 74.69 87 THR A C 1
ATOM 691 O O . THR A 1 87 ? -6.593 9.865 21.680 1.00 74.69 87 THR A O 1
ATOM 694 N N . PRO A 1 88 ? -7.377 11.644 22.817 1.00 80.62 88 PRO A N 1
ATOM 695 C CA . PRO A 1 88 ? -8.709 11.074 23.033 1.00 80.62 88 PRO A CA 1
ATOM 696 C C . PRO A 1 88 ? -9.470 10.750 21.740 1.00 80.62 88 PRO A C 1
ATOM 698 O O . PRO A 1 88 ? -10.181 9.749 21.669 1.00 80.62 88 PRO A O 1
ATOM 701 N N . ARG A 1 89 ? -9.305 11.550 20.678 1.00 81.56 89 ARG A N 1
ATOM 702 C CA . ARG A 1 89 ? -9.974 11.293 19.393 1.00 81.56 89 ARG A CA 1
ATOM 703 C C . ARG A 1 89 ? -9.411 10.059 18.701 1.00 81.56 89 ARG A C 1
ATOM 705 O O . ARG A 1 89 ? -10.175 9.235 18.210 1.00 81.56 89 ARG A O 1
ATOM 712 N N . LYS A 1 90 ? -8.084 9.908 18.690 1.00 83.19 90 LYS A N 1
ATOM 713 C CA . LYS A 1 90 ? -7.430 8.711 18.139 1.00 83.19 90 LYS A CA 1
ATOM 714 C C . LYS A 1 90 ? -7.865 7.455 18.896 1.00 83.19 90 LYS A C 1
ATOM 716 O O . LYS A 1 90 ? -8.153 6.439 18.274 1.00 83.19 90 LYS A O 1
ATOM 721 N N . GLN A 1 91 ? -7.960 7.538 20.226 1.00 86.19 91 GLN A N 1
ATOM 722 C CA . GLN A 1 91 ? -8.455 6.442 21.063 1.00 86.19 91 GLN A CA 1
ATOM 723 C C . GLN A 1 91 ? -9.903 6.069 20.730 1.00 86.19 91 GLN A C 1
ATOM 725 O O . GLN A 1 91 ? -10.196 4.884 20.603 1.00 86.19 91 GLN A O 1
ATOM 730 N N . LYS A 1 92 ? -10.780 7.058 20.506 1.00 88.44 92 LYS A N 1
ATOM 731 C CA . LYS A 1 92 ? -12.159 6.810 20.064 1.00 88.44 92 LYS A CA 1
ATOM 732 C C . LYS A 1 92 ? -12.217 6.076 18.719 1.00 88.44 92 LYS A C 1
ATOM 734 O O . LYS A 1 92 ? -12.939 5.100 18.591 1.00 88.44 92 LYS A O 1
ATOM 739 N N . ILE A 1 93 ? -11.435 6.500 17.728 1.00 88.44 93 ILE A N 1
ATOM 740 C CA . ILE A 1 93 ? -11.422 5.829 16.416 1.00 88.44 93 ILE A CA 1
ATOM 741 C C . ILE A 1 93 ? -10.900 4.391 16.546 1.00 88.44 93 ILE A C 1
ATOM 743 O O . ILE A 1 93 ? -11.459 3.468 15.961 1.00 88.44 93 ILE A O 1
ATOM 747 N N . ARG A 1 94 ? -9.855 4.169 17.354 1.00 87.44 94 ARG A N 1
ATOM 748 C CA . ARG A 1 94 ? -9.351 2.812 17.623 1.00 87.44 94 ARG A CA 1
ATOM 749 C C . ARG A 1 94 ? -10.407 1.924 18.279 1.00 87.44 94 ARG A C 1
ATOM 751 O O . ARG A 1 94 ? -10.517 0.762 17.899 1.00 87.44 94 ARG A O 1
ATOM 758 N N . SER A 1 95 ? -11.181 2.447 19.234 1.00 89.38 95 SER A N 1
ATOM 759 C CA . SER A 1 95 ? -12.251 1.669 19.869 1.00 89.38 95 SER A CA 1
ATOM 760 C C . SER A 1 95 ? -13.407 1.381 18.912 1.00 89.38 95 SER A C 1
ATOM 762 O O . SER A 1 95 ? -14.038 0.334 19.026 1.00 89.38 95 SER A O 1
ATOM 764 N N . GLU A 1 96 ? -13.654 2.252 17.931 1.00 90.56 96 GLU A N 1
ATOM 765 C CA . GLU A 1 96 ? -14.624 2.003 16.866 1.00 90.56 96 GLU A CA 1
ATOM 766 C C . GLU A 1 96 ? -14.214 0.848 15.945 1.00 90.56 96 GLU A C 1
ATOM 768 O O . GLU A 1 96 ? -15.067 0.016 15.642 1.00 90.56 96 GLU A O 1
ATOM 773 N N . TYR A 1 97 ? -12.933 0.725 15.585 1.00 90.69 97 TYR A N 1
ATOM 774 C CA . TYR A 1 97 ? -12.432 -0.471 14.893 1.00 90.69 97 TYR A CA 1
ATOM 775 C C . TYR A 1 97 ? -12.505 -1.723 15.778 1.00 90.69 97 TYR A C 1
ATOM 777 O O . TYR A 1 97 ? -13.004 -2.757 15.347 1.00 90.69 97 TYR A O 1
ATOM 785 N N . ALA A 1 98 ? -12.083 -1.626 17.044 1.00 88.25 98 ALA A N 1
ATOM 786 C CA . ALA A 1 98 ? -12.065 -2.769 17.963 1.00 88.25 98 ALA A CA 1
ATOM 787 C C . ALA A 1 98 ? -13.462 -3.349 18.259 1.00 88.25 98 ALA A C 1
ATOM 789 O O . ALA A 1 98 ? -13.583 -4.529 18.570 1.00 88.25 98 ALA A O 1
ATOM 790 N N . ARG A 1 99 ? -14.519 -2.532 18.158 1.00 92.00 99 ARG A N 1
ATOM 791 C CA . ARG A 1 99 ? -15.918 -2.970 18.311 1.00 92.00 99 ARG A CA 1
ATOM 792 C C . ARG A 1 99 ? -16.620 -3.286 16.984 1.00 92.00 99 ARG A C 1
ATOM 794 O O . ARG A 1 99 ? -17.817 -3.551 16.999 1.00 92.00 99 ARG A O 1
ATOM 801 N N . GLY A 1 100 ? -15.919 -3.176 15.853 1.00 86.06 100 GLY A N 1
ATOM 802 C CA . GLY A 1 100 ? -16.469 -3.397 14.510 1.00 86.06 100 GLY A CA 1
ATOM 803 C C . GLY A 1 100 ? -17.417 -2.310 13.999 1.00 86.06 100 GLY A C 1
ATOM 804 O O . GLY A 1 100 ? -18.107 -2.520 13.009 1.00 86.06 100 GLY A O 1
ATOM 805 N N . ALA A 1 101 ? -17.470 -1.143 14.649 1.00 88.00 101 ALA A N 1
ATOM 806 C CA . ALA A 1 101 ? -18.211 0.009 14.125 1.00 88.00 101 ALA A CA 1
A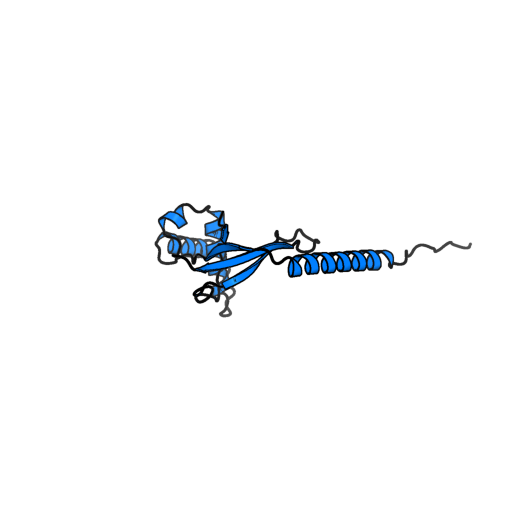TOM 807 C C . ALA A 1 101 ? -17.494 0.658 12.928 1.00 88.00 101 ALA A C 1
ATOM 809 O O . ALA A 1 101 ? -18.128 1.331 12.119 1.00 88.00 101 ALA A O 1
ATOM 810 N N . LEU A 1 102 ? -16.177 0.462 12.835 1.00 86.94 102 LEU A N 1
ATOM 811 C CA . LEU A 1 102 ? -15.372 0.727 11.651 1.00 86.94 102 LEU A CA 1
ATOM 812 C C . LEU A 1 102 ? -14.699 -0.571 11.215 1.00 86.94 102 LEU A C 1
ATOM 814 O O . LEU A 1 102 ? -14.289 -1.376 12.051 1.00 86.94 102 LEU A O 1
ATOM 818 N N . SER A 1 103 ? -14.543 -0.739 9.910 1.00 84.62 103 SER A N 1
ATOM 819 C CA . SER A 1 103 ? -13.847 -1.864 9.298 1.00 84.62 103 SER A CA 1
ATOM 820 C C . SER A 1 103 ? -12.716 -1.360 8.412 1.00 84.62 103 SER A C 1
ATOM 822 O O . SER A 1 103 ? -12.732 -0.224 7.926 1.00 84.62 103 SER A O 1
ATOM 824 N N . VAL A 1 104 ? -11.685 -2.186 8.243 1.00 84.81 104 VAL A N 1
ATOM 825 C CA . VAL A 1 104 ? -10.549 -1.855 7.383 1.00 84.81 104 VAL A CA 1
ATOM 826 C C . VAL A 1 104 ? -10.788 -2.451 5.999 1.00 84.81 104 VAL A C 1
ATOM 828 O O . VAL A 1 104 ? -10.809 -3.677 5.873 1.00 84.81 104 VAL A O 1
ATOM 831 N N . PRO A 1 105 ? -10.912 -1.623 4.945 1.00 83.81 105 PRO A N 1
ATOM 832 C CA . PRO A 1 105 ? -10.921 -2.114 3.577 1.00 83.81 105 PRO A CA 1
ATOM 833 C C . PRO A 1 105 ? -9.614 -2.835 3.250 1.00 83.81 105 PRO A C 1
ATOM 835 O O . PRO A 1 105 ? -8.526 -2.306 3.501 1.00 83.81 105 PRO A O 1
ATOM 838 N N . CYS A 1 106 ? -9.720 -4.014 2.642 1.00 84.56 106 CYS A N 1
ATOM 839 C CA . CYS A 1 106 ? -8.571 -4.827 2.270 1.00 84.56 106 CYS A CA 1
ATOM 840 C C . CYS A 1 106 ? -8.477 -4.989 0.752 1.00 84.56 106 CYS A C 1
ATOM 842 O O . CYS A 1 106 ? -9.460 -5.287 0.071 1.00 84.56 106 CYS A O 1
ATOM 844 N N . VAL A 1 107 ? -7.261 -4.823 0.229 1.00 86.69 107 VAL A N 1
ATOM 845 C CA . VAL A 1 107 ? -6.934 -5.038 -1.182 1.00 86.69 107 VAL A CA 1
ATOM 846 C C . VAL A 1 107 ? -5.818 -6.070 -1.252 1.00 86.69 107 VAL A C 1
ATOM 848 O O . VAL A 1 107 ? -4.748 -5.909 -0.655 1.00 86.69 107 VAL A O 1
ATOM 851 N N . ARG A 1 108 ? -6.075 -7.157 -1.976 1.00 88.19 108 ARG A N 1
ATOM 852 C CA . ARG A 1 108 ? -5.069 -8.169 -2.282 1.00 88.19 108 ARG A CA 1
ATOM 853 C C . ARG A 1 108 ? -4.291 -7.724 -3.509 1.00 88.19 108 ARG A C 1
ATOM 855 O O . ARG A 1 108 ? -4.901 -7.351 -4.508 1.00 88.19 108 ARG A O 1
ATOM 862 N N . LEU A 1 109 ? -2.965 -7.815 -3.432 1.00 90.75 109 LEU A N 1
ATOM 863 C CA . LEU A 1 109 ? -2.085 -7.594 -4.572 1.00 90.75 109 LEU A CA 1
ATOM 864 C C . LEU A 1 109 ? -1.537 -8.930 -5.066 1.00 90.75 109 LEU A C 1
ATOM 866 O O . LEU A 1 109 ? -0.895 -9.692 -4.332 1.00 90.75 109 LEU A O 1
ATOM 870 N N . ILE A 1 110 ? -1.789 -9.216 -6.335 1.00 92.00 110 ILE A N 1
ATOM 871 C CA . ILE A 1 110 ? -1.327 -10.422 -7.012 1.00 92.00 110 ILE A CA 1
ATOM 872 C C . ILE A 1 110 ? -0.336 -9.983 -8.080 1.00 92.00 110 ILE A C 1
ATOM 874 O O . ILE A 1 110 ? -0.709 -9.254 -8.986 1.00 92.00 110 ILE A O 1
ATOM 878 N N . CYS A 1 111 ? 0.925 -10.403 -7.971 1.00 94.00 111 CYS A N 1
ATOM 879 C CA . CYS A 1 111 ? 1.885 -10.178 -9.049 1.00 94.00 111 CYS A CA 1
ATOM 880 C C . CYS A 1 111 ? 1.441 -10.998 -10.263 1.00 94.00 111 CYS A C 1
ATOM 882 O O . CYS A 1 111 ? 1.309 -12.220 -10.152 1.00 94.00 111 CYS A O 1
ATOM 884 N N . VAL A 1 112 ? 1.177 -10.321 -11.378 1.00 96.31 112 VAL A N 1
ATOM 885 C CA . VAL A 1 112 ? 0.725 -10.940 -12.634 1.00 96.31 112 VAL A CA 1
ATOM 886 C C . VAL A 1 112 ? 1.771 -10.837 -13.738 1.00 96.31 112 VAL A C 1
ATOM 888 O O . VAL A 1 112 ? 1.664 -11.530 -14.744 1.00 96.31 112 VAL A O 1
ATOM 891 N N . GLY A 1 113 ? 2.806 -10.020 -13.546 1.00 95.81 113 GLY A N 1
ATOM 892 C CA . GLY A 1 113 ? 3.900 -9.919 -14.495 1.00 95.81 113 GLY A CA 1
ATOM 893 C C . GLY A 1 113 ? 4.858 -8.786 -14.174 1.00 95.81 113 GLY A C 1
ATOM 894 O O . GLY A 1 113 ? 4.885 -8.243 -13.069 1.00 95.81 113 GLY A O 1
ATOM 895 N N . PHE A 1 114 ? 5.644 -8.425 -15.177 1.00 96.06 114 PHE A N 1
ATOM 896 C CA . PHE A 1 114 ? 6.603 -7.338 -15.115 1.00 96.06 114 PHE A CA 1
ATOM 897 C C . PHE A 1 114 ? 6.619 -6.634 -16.470 1.00 96.06 114 PHE A C 1
ATOM 899 O O . PHE A 1 114 ? 6.729 -7.291 -17.501 1.00 96.06 114 PHE A O 1
ATOM 906 N N . ASP A 1 115 ? 6.466 -5.313 -16.469 1.00 96.25 115 ASP A N 1
ATOM 907 C CA . ASP A 1 115 ? 6.519 -4.515 -17.689 1.00 96.25 115 ASP A CA 1
ATOM 908 C C . ASP A 1 115 ? 7.984 -4.161 -17.980 1.00 96.25 115 ASP A C 1
ATOM 910 O O . ASP A 1 115 ? 8.543 -3.210 -17.426 1.00 96.25 115 ASP A O 1
ATOM 914 N N . GLU A 1 116 ? 8.632 -4.988 -18.806 1.00 96.50 116 GLU A N 1
ATOM 915 C CA . GLU A 1 116 ? 10.033 -4.794 -19.194 1.00 96.50 116 GLU A CA 1
ATOM 916 C C . GLU A 1 116 ? 10.229 -3.480 -19.951 1.00 96.50 116 GLU A C 1
ATOM 918 O O . GLU A 1 116 ? 11.186 -2.757 -19.679 1.00 96.50 116 GLU A O 1
ATOM 923 N N . THR A 1 117 ? 9.286 -3.115 -20.825 1.00 96.94 117 THR A N 1
ATOM 924 C CA . THR A 1 117 ? 9.346 -1.868 -21.596 1.00 96.94 117 THR A CA 1
ATOM 925 C C . THR A 1 117 ? 9.313 -0.650 -20.676 1.00 96.94 117 THR A C 1
ATOM 927 O O . THR A 1 117 ? 10.132 0.263 -20.815 1.00 96.94 117 THR A O 1
ATOM 930 N N . LEU A 1 118 ? 8.412 -0.641 -19.691 1.00 95.06 118 LEU A N 1
ATOM 931 C CA . LEU A 1 118 ? 8.376 0.408 -18.678 1.00 95.06 118 LEU A CA 1
ATOM 932 C C . LEU A 1 118 ? 9.669 0.434 -17.859 1.00 95.06 118 LEU A C 1
ATOM 934 O O . LEU A 1 118 ? 10.237 1.503 -17.641 1.00 95.06 118 LEU A O 1
ATOM 938 N N . HIS A 1 119 ? 10.147 -0.724 -17.404 1.00 94.75 119 HIS A N 1
ATOM 939 C CA . HIS A 1 119 ? 11.355 -0.809 -16.590 1.00 94.75 119 HIS A CA 1
ATOM 940 C C . HIS A 1 119 ? 12.597 -0.283 -17.320 1.00 94.75 119 HIS A C 1
ATOM 942 O O . HIS A 1 119 ? 13.350 0.513 -16.756 1.00 94.75 119 HIS A O 1
ATOM 948 N N . GLU A 1 120 ? 12.791 -0.663 -18.581 1.00 95.50 120 GLU A N 1
ATOM 949 C CA . GLU A 1 120 ? 13.870 -0.143 -19.420 1.00 95.50 120 GLU A CA 1
ATOM 950 C C . GLU A 1 120 ? 13.758 1.375 -19.597 1.00 95.50 120 GLU A C 1
ATOM 952 O O . GLU A 1 120 ? 14.742 2.097 -19.405 1.00 95.50 120 GLU A O 1
ATOM 957 N N . GLY A 1 121 ? 12.549 1.879 -19.862 1.00 95.38 121 GLY A N 1
ATOM 958 C CA . GLY A 1 121 ? 12.282 3.315 -19.940 1.00 95.38 121 GLY A CA 1
ATOM 959 C C . GLY A 1 121 ? 12.662 4.060 -18.655 1.00 95.38 121 GLY A C 1
ATOM 960 O O . GLY A 1 121 ? 13.297 5.117 -18.709 1.00 95.38 121 GLY A O 1
ATOM 961 N N . LEU A 1 122 ? 12.352 3.484 -17.489 1.00 92.38 122 LEU A N 1
ATOM 962 C CA . LEU A 1 122 ? 12.719 4.043 -16.185 1.00 92.38 122 LEU A CA 1
ATOM 963 C C . LEU A 1 122 ? 14.239 4.069 -15.970 1.00 92.38 122 LEU A C 1
ATOM 965 O O . LEU A 1 122 ? 14.762 5.056 -15.448 1.00 92.38 122 LEU A O 1
ATOM 969 N N . LEU A 1 123 ? 14.964 3.025 -16.385 1.00 91.56 123 LEU A N 1
ATOM 970 C CA . LEU A 1 123 ? 16.428 2.985 -16.288 1.00 91.56 123 LEU A CA 1
ATOM 971 C C . LEU A 1 123 ? 17.082 4.064 -17.156 1.00 91.56 123 LEU A C 1
ATOM 973 O O . LEU A 1 123 ? 17.994 4.757 -16.693 1.00 91.56 123 LEU A O 1
ATOM 977 N N . VAL A 1 124 ? 16.591 4.247 -18.385 1.00 93.06 124 VAL A N 1
ATOM 978 C CA . VAL A 1 124 ? 17.070 5.300 -19.291 1.00 93.06 124 VAL A CA 1
ATOM 979 C C . VAL A 1 124 ? 16.813 6.679 -18.687 1.00 93.06 124 VAL A C 1
ATOM 981 O O . VAL A 1 124 ? 17.751 7.468 -18.551 1.00 93.06 124 VAL A O 1
ATOM 984 N N . ALA A 1 125 ? 15.580 6.956 -18.252 1.00 88.12 125 ALA A N 1
ATOM 985 C CA . ALA A 1 125 ? 15.209 8.240 -17.659 1.00 88.12 125 ALA A CA 1
ATOM 986 C C . ALA A 1 125 ? 16.035 8.562 -16.401 1.00 88.12 125 ALA A C 1
ATOM 988 O O . ALA A 1 125 ? 16.535 9.677 -16.241 1.00 88.12 125 ALA A O 1
ATOM 989 N N . ASN A 1 126 ? 16.255 7.575 -15.530 1.00 86.19 126 ASN A N 1
ATOM 990 C CA . ASN A 1 126 ? 17.067 7.757 -14.328 1.00 86.19 126 ASN A CA 1
ATOM 991 C C . ASN A 1 126 ? 18.549 8.013 -14.665 1.00 86.19 126 ASN A C 1
ATOM 993 O O . ASN A 1 126 ? 19.216 8.823 -14.014 1.00 86.19 126 ASN A O 1
ATOM 997 N N . GLY A 1 127 ? 19.064 7.362 -15.714 1.00 84.75 127 GLY A N 1
ATOM 998 C CA . GLY A 1 127 ? 20.399 7.614 -16.250 1.00 84.75 127 GLY A CA 1
ATOM 999 C C . GLY A 1 127 ? 20.568 9.036 -16.790 1.00 84.75 127 GLY A C 1
ATOM 1000 O O . GLY A 1 127 ? 21.597 9.661 -16.529 1.00 84.75 127 GLY A O 1
ATOM 1001 N N . LEU A 1 128 ? 19.564 9.569 -17.492 1.00 75.75 128 LEU A N 1
ATOM 1002 C CA . LEU A 1 128 ? 19.555 10.954 -17.979 1.00 75.75 128 LEU A CA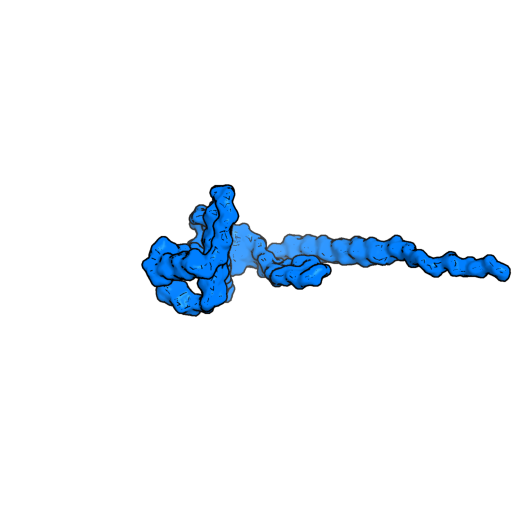 1
ATOM 1003 C C . LEU A 1 128 ? 19.534 11.957 -16.816 1.00 75.75 128 LEU A C 1
ATOM 1005 O O . LEU A 1 128 ? 20.404 12.822 -16.742 1.00 75.75 128 LEU A O 1
ATOM 1009 N N . HIS A 1 129 ? 18.648 11.764 -15.835 1.00 74.56 129 HIS A N 1
ATOM 1010 C CA . HIS A 1 129 ? 18.569 12.625 -14.648 1.00 74.56 129 HIS A CA 1
ATOM 1011 C C . HIS A 1 129 ? 19.833 12.628 -13.783 1.00 74.56 129 HIS A C 1
ATOM 1013 O O . HIS A 1 129 ? 20.094 13.584 -13.048 1.00 74.56 129 HIS A O 1
ATOM 1019 N N . LYS A 1 130 ? 20.618 11.546 -13.794 1.00 75.69 130 LYS A N 1
ATOM 1020 C CA . LYS A 1 130 ? 21.920 11.538 -13.121 1.00 75.69 130 LYS A CA 1
ATOM 1021 C C . LYS A 1 130 ? 22.921 12.435 -13.856 1.00 75.69 130 LYS A C 1
ATOM 1023 O O . LYS A 1 130 ? 23.555 13.265 -13.217 1.00 75.69 130 LYS A O 1
ATOM 1028 N N . ARG A 1 131 ? 22.995 12.330 -15.187 1.00 74.81 131 ARG A N 1
ATOM 1029 C CA . ARG A 1 131 ? 23.916 13.132 -16.012 1.00 74.81 131 ARG A CA 1
ATOM 1030 C C . ARG A 1 131 ? 23.613 14.627 -15.945 1.00 74.81 131 ARG A C 1
ATOM 1032 O O . ARG A 1 131 ? 24.541 15.418 -15.855 1.00 74.81 131 ARG A O 1
ATOM 1039 N N . GLU A 1 132 ? 22.338 15.013 -15.964 1.00 72.88 132 GLU A N 1
ATOM 1040 C CA . GLU A 1 132 ? 21.930 16.420 -15.838 1.00 72.88 132 GLU A CA 1
ATOM 1041 C C . GLU A 1 132 ? 22.339 17.019 -14.487 1.00 72.88 132 GLU A C 1
ATOM 1043 O O . GLU A 1 132 ? 22.850 18.136 -14.443 1.00 72.88 132 GLU A O 1
ATOM 1048 N N . ARG A 1 133 ? 22.180 16.258 -13.392 1.00 73.25 133 ARG A N 1
ATOM 1049 C CA . ARG A 1 133 ? 22.634 16.678 -12.058 1.00 73.25 133 ARG A CA 1
ATOM 1050 C C . ARG A 1 133 ? 24.147 16.863 -12.011 1.00 73.25 133 ARG A C 1
ATOM 1052 O O . ARG A 1 133 ? 24.604 17.933 -11.615 1.00 73.25 133 ARG A O 1
ATOM 1059 N N . ASP A 1 134 ? 24.898 15.873 -12.486 1.00 72.25 134 ASP A N 1
ATOM 1060 C CA . ASP A 1 134 ? 26.364 15.925 -12.502 1.00 72.25 134 ASP A CA 1
ATOM 1061 C C . ASP A 1 134 ? 26.875 17.102 -13.366 1.00 72.25 134 ASP A C 1
ATOM 1063 O O . ASP A 1 134 ? 27.816 17.801 -12.986 1.00 72.25 134 ASP A O 1
ATOM 1067 N N . ALA A 1 135 ? 26.213 17.389 -14.494 1.00 67.56 135 ALA A N 1
ATOM 1068 C CA . ALA A 1 135 ? 26.523 18.540 -15.342 1.00 67.56 135 ALA A CA 1
ATOM 1069 C C . ALA A 1 135 ? 26.221 19.880 -14.647 1.00 67.56 135 ALA A C 1
ATOM 1071 O O . ALA A 1 135 ? 27.035 20.803 -14.713 1.00 67.56 135 ALA A O 1
ATOM 1072 N N . SER A 1 136 ? 25.090 19.988 -13.941 1.00 64.88 136 SER A N 1
ATOM 1073 C CA . SER A 1 136 ? 24.713 21.210 -13.222 1.00 64.88 136 SER A CA 1
ATOM 1074 C C . SER A 1 136 ? 25.646 21.533 -12.046 1.00 64.88 136 SER A C 1
ATOM 1076 O O . SER A 1 136 ? 26.030 22.694 -11.893 1.00 64.88 136 SER A O 1
ATOM 1078 N N . ASP A 1 137 ? 26.118 20.529 -11.297 1.00 59.75 137 ASP A N 1
ATOM 1079 C CA . ASP A 1 137 ? 27.092 20.725 -10.209 1.00 59.75 137 ASP A CA 1
ATOM 1080 C C . ASP A 1 137 ? 28.481 21.129 -10.732 1.00 59.75 137 ASP A C 1
ATOM 1082 O O . ASP A 1 137 ? 29.183 21.921 -10.104 1.00 59.75 137 ASP A O 1
ATOM 1086 N N . SER A 1 138 ? 28.866 20.656 -11.922 1.00 58.53 138 SER A N 1
ATOM 1087 C CA . SER A 1 138 ? 30.153 20.997 -12.547 1.00 58.53 138 SER A CA 1
ATOM 1088 C C . SER A 1 138 ? 30.228 22.422 -13.122 1.00 58.53 138 SER A C 1
ATOM 1090 O O . SER A 1 138 ? 31.299 22.870 -13.528 1.00 58.53 138 SER A O 1
ATOM 1092 N N . SER A 1 139 ? 29.103 23.147 -13.150 1.00 54.88 139 SER A N 1
ATOM 1093 C CA . SER A 1 139 ? 28.989 24.477 -13.766 1.00 54.88 139 SER A CA 1
ATOM 1094 C C . SER A 1 139 ? 29.083 25.657 -12.787 1.00 54.88 139 SER A C 1
ATOM 1096 O O . SER A 1 139 ? 29.028 26.806 -13.225 1.00 54.88 139 SER A O 1
ATOM 1098 N N . SER A 1 140 ? 29.263 25.417 -11.481 1.00 47.19 140 SER A N 1
ATOM 1099 C CA . SER A 1 140 ? 29.474 26.503 -10.510 1.00 47.19 140 SER A CA 1
ATOM 1100 C C . SER A 1 140 ? 30.885 27.102 -10.651 1.00 47.19 140 SER A C 1
ATOM 1102 O O . SER A 1 140 ? 31.864 26.407 -10.373 1.00 47.19 140 SER A O 1
ATOM 1104 N N . PRO A 1 141 ? 31.038 28.383 -11.047 1.00 47.47 141 PRO A N 1
ATOM 1105 C CA . PRO A 1 141 ? 32.343 29.023 -11.100 1.00 47.47 141 PRO A CA 1
ATOM 1106 C C . PRO A 1 141 ? 32.848 29.303 -9.682 1.00 47.47 141 PRO A C 1
ATOM 1108 O O . PRO A 1 141 ? 32.186 29.975 -8.893 1.00 47.47 141 PRO A O 1
ATOM 1111 N N . ASP A 1 142 ? 34.043 28.800 -9.380 1.00 50.06 142 ASP A N 1
ATOM 1112 C CA . ASP A 1 142 ? 34.738 28.959 -8.103 1.00 50.06 142 ASP A CA 1
ATOM 1113 C C . ASP A 1 142 ? 35.104 30.445 -7.857 1.00 50.06 142 ASP A C 1
ATOM 1115 O O . ASP A 1 142 ? 35.925 31.015 -8.592 1.00 50.06 142 ASP A O 1
ATOM 1119 N N . PRO A 1 143 ? 34.524 31.137 -6.856 1.00 49.88 143 PRO A N 1
ATOM 1120 C CA . PRO A 1 143 ? 34.732 32.566 -6.657 1.00 49.88 143 PRO A CA 1
ATOM 1121 C C . PRO A 1 143 ? 35.995 32.835 -5.827 1.00 49.88 143 PRO A C 1
ATOM 1123 O O . PRO A 1 143 ? 35.939 33.509 -4.801 1.00 49.88 143 PRO A O 1
ATOM 1126 N N . LYS A 1 1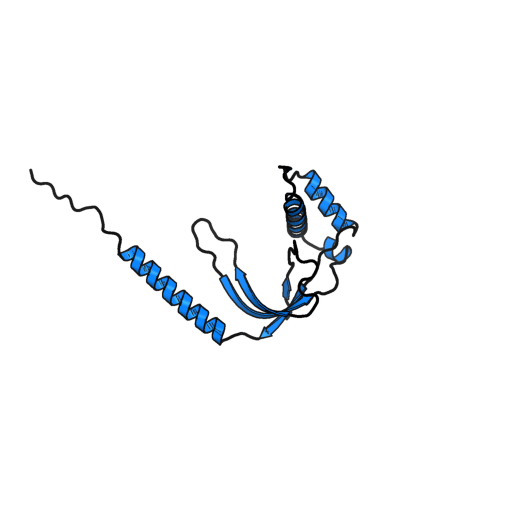44 ? 37.166 32.332 -6.239 1.00 56.69 144 LYS A N 1
ATOM 1127 C CA . LYS A 1 144 ? 38.450 32.678 -5.597 1.00 56.69 144 LYS A CA 1
ATOM 1128 C C . LYS A 1 144 ? 39.604 32.781 -6.589 1.00 56.69 144 LYS A C 1
ATOM 1130 O O . LYS A 1 144 ? 40.498 31.943 -6.639 1.00 56.69 144 LYS A O 1
ATOM 1135 N N . ARG A 1 145 ? 39.679 33.912 -7.296 1.00 50.78 145 ARG A N 1
ATOM 1136 C CA . ARG A 1 145 ? 40.962 34.401 -7.829 1.00 50.78 145 ARG A CA 1
ATOM 1137 C C . ARG A 1 145 ? 41.066 35.927 -7.783 1.00 50.78 145 ARG A C 1
ATOM 1139 O O . ARG A 1 145 ? 41.213 36.584 -8.803 1.00 50.78 145 ARG A O 1
ATOM 1146 N N . ARG A 1 146 ? 41.043 36.500 -6.575 1.00 48.59 146 ARG A N 1
ATOM 1147 C CA . ARG A 1 146 ? 41.655 37.815 -6.314 1.00 48.59 146 ARG A CA 1
ATOM 1148 C C . ARG A 1 146 ? 43.097 37.582 -5.863 1.00 48.59 146 ARG A C 1
ATOM 1150 O O . ARG A 1 146 ? 43.339 37.311 -4.693 1.00 48.59 146 ARG A O 1
ATOM 1157 N N . LYS A 1 147 ? 44.047 37.639 -6.803 1.00 47.22 147 LYS A N 1
ATOM 1158 C CA . LYS A 1 147 ? 45.457 37.885 -6.468 1.00 47.22 147 LYS A CA 1
ATOM 1159 C C . LYS A 1 147 ? 45.628 39.397 -6.332 1.00 47.22 147 LYS A C 1
ATOM 1161 O O . LYS A 1 147 ? 45.223 40.133 -7.226 1.00 47.22 147 LYS A O 1
ATOM 1166 N N . GLY A 1 148 ? 46.133 39.822 -5.178 1.00 45.22 148 GLY A N 1
ATOM 1167 C CA . GLY A 1 148 ? 46.449 41.214 -4.890 1.00 45.22 148 GLY A CA 1
ATOM 1168 C C . GLY A 1 148 ? 47.636 41.704 -5.712 1.00 45.22 148 GLY A C 1
ATOM 1169 O O . GLY A 1 148 ? 48.542 40.928 -6.004 1.00 45.22 148 GLY A O 1
ATOM 1170 N N . ASN A 1 149 ? 47.605 42.993 -6.036 1.00 40.56 149 ASN A N 1
ATOM 1171 C CA . ASN A 1 149 ? 48.783 43.782 -6.358 1.00 40.56 149 ASN A CA 1
ATOM 1172 C C . ASN A 1 149 ? 48.846 44.908 -5.323 1.00 40.56 149 ASN A C 1
ATOM 1174 O O . ASN A 1 149 ? 47.901 45.691 -5.207 1.00 40.56 149 ASN A O 1
ATOM 1178 N N . LEU A 1 150 ? 49.943 44.930 -4.576 1.00 44.53 150 LEU A N 1
ATOM 1179 C CA . LEU A 1 150 ? 50.506 46.087 -3.893 1.00 44.53 150 LEU A CA 1
ATOM 1180 C C . LEU A 1 150 ? 51.932 46.218 -4.422 1.00 44.53 150 LEU A C 1
ATOM 1182 O O . LEU A 1 150 ? 52.581 45.151 -4.546 1.00 44.53 150 LEU A O 1
#

Foldseek 3Di:
DWDWDQDLDQPPPPPQCDWDKDWDKDWDDDDPPDDIDIDTDFIKTKHWDDWQDLVNLVVDDPVVLQVSLVSVLVNVCPPPDPDDSDPVSSVVVSVCSNVVVDTGTIIIIDHPGGDPVVVVVVVVVVVVVVVVVVVVVVPDDDPDDDDDDD